Protein AF-A0A952ETS3-F1 (afdb_monomer_lite)

Structure (mmCIF, N/CA/C/O backbone):
data_AF-A0A952ETS3-F1
#
_entry.id   AF-A0A952ETS3-F1
#
loop_
_atom_site.group_PDB
_atom_site.id
_atom_site.type_symbol
_atom_site.label_atom_id
_atom_site.label_alt_id
_atom_site.label_comp_id
_atom_site.label_asym_id
_atom_site.label_entity_id
_atom_site.label_seq_id
_atom_site.pdbx_PDB_ins_code
_atom_site.Cartn_x
_atom_site.Cartn_y
_atom_site.Cartn_z
_atom_site.occupancy
_atom_site.B_iso_or_equiv
_atom_site.auth_seq_id
_atom_site.auth_comp_id
_atom_site.auth_asym_id
_atom_site.auth_atom_id
_atom_site.pdbx_PDB_model_num
ATOM 1 N N . MET A 1 1 ? -5.723 -5.980 1.001 1.00 93.31 1 MET A N 1
ATOM 2 C CA . MET A 1 1 ? -5.737 -5.299 2.317 1.00 93.31 1 MET A CA 1
ATOM 3 C C . MET A 1 1 ? -4.636 -4.251 2.381 1.00 93.31 1 MET A C 1
ATOM 5 O O . MET A 1 1 ? -4.997 -3.090 2.456 1.00 93.31 1 MET A O 1
ATOM 9 N N . LEU A 1 2 ? -3.351 -4.622 2.264 1.00 94.69 2 LEU A N 1
ATOM 10 C CA . LEU A 1 2 ? -2.236 -3.656 2.288 1.00 94.69 2 LEU A CA 1
ATOM 11 C C . LEU A 1 2 ? -2.340 -2.584 1.193 1.00 94.69 2 LEU A C 1
ATOM 13 O O . LEU A 1 2 ? -2.131 -1.417 1.472 1.00 94.69 2 LEU A O 1
ATOM 17 N N . GLU A 1 3 ? -2.790 -2.941 -0.009 1.00 92.50 3 GLU A N 1
ATOM 18 C CA . GLU A 1 3 ? -3.059 -1.958 -1.072 1.00 92.50 3 GLU A CA 1
ATOM 19 C C . GLU A 1 3 ? -4.138 -0.930 -0.691 1.00 92.50 3 GLU A C 1
ATOM 21 O O . GLU A 1 3 ? -3.938 0.268 -0.834 1.00 92.50 3 GLU A O 1
ATOM 26 N N . VAL A 1 4 ? -5.244 -1.380 -0.093 1.00 95.00 4 VAL A N 1
ATOM 27 C CA . VAL A 1 4 ? -6.304 -0.485 0.402 1.00 95.00 4 VAL A CA 1
ATOM 28 C C . VAL A 1 4 ? -5.804 0.382 1.561 1.00 95.00 4 VAL A C 1
ATOM 30 O O . VAL A 1 4 ? -6.199 1.541 1.687 1.00 95.00 4 VAL A O 1
ATOM 33 N N . ALA A 1 5 ? -4.934 -0.166 2.414 1.00 93.81 5 ALA A N 1
ATOM 34 C CA . ALA A 1 5 ? -4.274 0.595 3.465 1.00 93.81 5 ALA A CA 1
ATOM 35 C C . ALA A 1 5 ? -3.356 1.671 2.864 1.00 93.81 5 ALA A C 1
ATOM 37 O O . ALA A 1 5 ? -3.436 2.817 3.292 1.00 93.81 5 ALA A O 1
ATOM 38 N N . TYR A 1 6 ? -2.571 1.340 1.834 1.00 91.69 6 TYR A N 1
ATOM 39 C CA . TYR A 1 6 ? -1.700 2.276 1.117 1.00 91.69 6 TYR A CA 1
ATOM 40 C C . TYR A 1 6 ? -2.497 3.437 0.528 1.00 91.69 6 TYR A C 1
ATOM 42 O O . TYR A 1 6 ? -2.209 4.590 0.837 1.00 91.69 6 TYR A O 1
ATOM 50 N N . GLU A 1 7 ? -3.544 3.142 -0.244 1.00 91.19 7 GLU A N 1
ATOM 51 C CA . GLU A 1 7 ? -4.410 4.165 -0.839 1.00 91.19 7 GLU A CA 1
ATOM 52 C C . GLU A 1 7 ? -5.047 5.063 0.227 1.00 91.19 7 GLU A C 1
ATOM 54 O O . GLU A 1 7 ? -5.089 6.283 0.083 1.00 91.19 7 GLU A O 1
ATOM 59 N N . THR A 1 8 ? -5.508 4.464 1.328 1.00 92.38 8 THR A N 1
ATOM 60 C CA . THR A 1 8 ? -6.150 5.201 2.420 1.00 92.38 8 THR A CA 1
ATOM 61 C C . THR A 1 8 ? -5.155 6.097 3.159 1.00 92.38 8 THR A C 1
ATOM 63 O O . THR A 1 8 ? -5.453 7.263 3.406 1.00 92.38 8 THR A O 1
ATOM 66 N N . PHE A 1 9 ? -3.964 5.593 3.487 1.00 89.06 9 PHE A N 1
ATOM 67 C CA . PHE A 1 9 ? -2.934 6.386 4.156 1.00 89.06 9 PHE A CA 1
ATOM 68 C C . PHE A 1 9 ? -2.398 7.505 3.269 1.00 89.06 9 PHE A C 1
ATOM 70 O O . PHE A 1 9 ? -2.155 8.599 3.765 1.00 89.06 9 PHE A O 1
ATOM 77 N N . ALA A 1 10 ? -2.260 7.264 1.969 1.00 85.94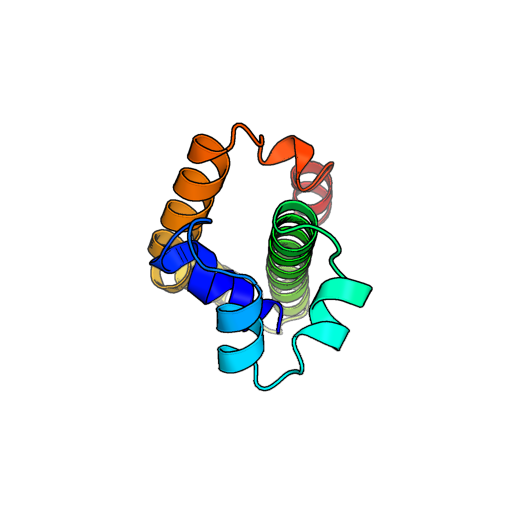 10 ALA A N 1
ATOM 78 C CA . ALA A 1 10 ? -1.815 8.285 1.036 1.00 85.94 10 ALA A CA 1
ATOM 79 C C . ALA A 1 10 ? -2.857 9.393 0.816 1.00 85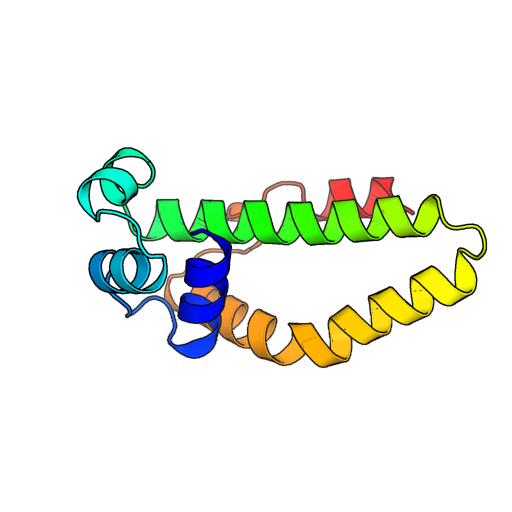.94 10 ALA A C 1
ATOM 81 O O . ALA A 1 10 ? -2.491 10.555 0.662 1.00 85.94 10 ALA A O 1
ATOM 82 N N . ALA A 1 11 ? -4.149 9.054 0.807 1.00 86.69 11 ALA A N 1
ATOM 83 C CA . ALA A 1 11 ? -5.216 10.025 0.572 1.00 86.69 11 ALA A CA 1
ATOM 84 C C . ALA A 1 11 ? -5.626 10.803 1.834 1.00 86.69 11 ALA A C 1
ATOM 86 O O . ALA A 1 11 ? -5.958 11.984 1.755 1.00 86.69 11 ALA A O 1
ATOM 87 N N . GLU A 1 12 ? -5.646 10.140 2.991 1.00 87.75 12 GLU A N 1
ATOM 88 C CA . GLU A 1 12 ? -6.260 10.662 4.223 1.00 87.75 12 GLU A CA 1
ATOM 89 C C . GLU A 1 12 ? -5.286 10.711 5.414 1.00 87.75 12 GLU A C 1
ATOM 91 O O . GLU A 1 12 ? -5.651 11.156 6.507 1.00 87.75 12 GLU A O 1
ATOM 96 N N . GLY A 1 13 ? -4.040 10.271 5.224 1.00 84.25 13 GLY A N 1
ATOM 97 C CA . GLY A 1 13 ? -3.031 10.200 6.274 1.00 84.25 13 GLY A CA 1
ATOM 98 C C . GLY A 1 13 ? -3.315 9.121 7.326 1.00 84.25 13 GLY A C 1
ATOM 99 O O . GLY A 1 13 ? -4.221 8.293 7.219 1.00 84.25 13 GLY A O 1
ATOM 100 N N . LEU A 1 14 ? -2.538 9.145 8.412 1.00 86.25 14 LEU A N 1
ATOM 101 C CA . LEU A 1 14 ? -2.623 8.161 9.503 1.00 86.25 14 LEU A CA 1
ATOM 102 C C . LEU A 1 14 ? -3.804 8.391 10.462 1.00 86.25 14 LEU A C 1
ATOM 104 O O . LEU A 1 14 ? -3.997 7.630 11.413 1.00 86.25 14 LEU A O 1
ATOM 108 N N . ALA A 1 15 ? -4.635 9.408 10.230 1.00 87.44 15 ALA A N 1
ATOM 109 C CA . ALA A 1 15 ? -5.812 9.667 11.056 1.00 87.44 15 ALA A CA 1
ATOM 110 C C . ALA A 1 15 ? -6.881 8.567 10.909 1.00 87.44 15 ALA A C 1
ATOM 112 O O . ALA A 1 15 ? -7.615 8.296 11.864 1.00 87.44 15 ALA A O 1
ATOM 113 N N . VAL A 1 16 ? -6.932 7.881 9.761 1.00 90.44 16 VAL A N 1
ATOM 114 C CA . VAL A 1 16 ? -7.968 6.879 9.479 1.00 90.44 16 VAL A CA 1
ATOM 115 C C . VAL A 1 16 ? -7.877 5.686 10.449 1.00 90.44 16 VAL A C 1
ATOM 117 O O . VAL A 1 16 ? -6.786 5.152 10.680 1.00 90.44 16 VAL A O 1
ATOM 120 N N . PRO A 1 17 ? -8.993 5.256 11.070 1.00 93.25 17 PRO A N 1
ATOM 121 C CA . PRO A 1 17 ? -9.010 4.082 11.942 1.00 93.25 17 PRO A CA 1
ATOM 122 C C . PRO A 1 17 ? -8.726 2.775 11.190 1.00 93.25 17 PRO A C 1
ATOM 124 O O . PRO A 1 17 ? -9.174 2.591 10.059 1.00 93.25 17 PRO A O 1
ATOM 127 N N . ILE A 1 18 ? -8.071 1.820 11.861 1.00 93.88 18 ILE A N 1
ATOM 128 C CA . ILE A 1 18 ? -7.822 0.474 11.310 1.00 93.88 18 ILE A CA 1
ATOM 129 C C . ILE A 1 18 ? -9.138 -0.225 10.944 1.00 93.88 18 ILE A C 1
ATOM 131 O O . ILE A 1 18 ? -9.208 -0.882 9.910 1.00 93.88 18 ILE A O 1
ATOM 135 N N . ASP A 1 19 ? -10.195 -0.036 11.735 1.00 95.50 19 ASP A N 1
ATOM 136 C CA . ASP A 1 19 ? -11.525 -0.595 11.460 1.00 95.50 19 ASP A CA 1
ATOM 137 C C . ASP A 1 19 ? -12.098 -0.131 10.119 1.00 95.50 19 ASP A C 1
ATOM 139 O O . ASP A 1 19 ? -12.698 -0.917 9.385 1.00 95.50 19 ASP A O 1
ATOM 143 N N . GLU A 1 20 ? -11.884 1.140 9.776 1.00 96.25 20 GLU A N 1
ATOM 144 C CA . GLU A 1 20 ? -12.352 1.709 8.516 1.00 96.25 20 GLU A CA 1
ATOM 145 C C . GLU A 1 20 ? -11.545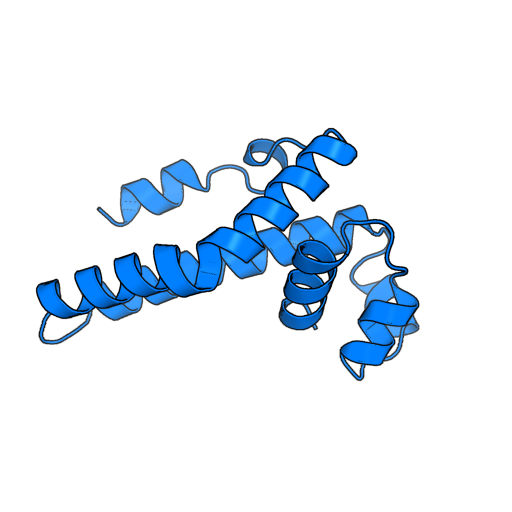 1.159 7.335 1.00 96.25 20 GLU A C 1
ATOM 147 O O . GLU A 1 20 ? -12.121 0.774 6.317 1.00 96.25 20 GLU A O 1
ATOM 152 N N . ILE A 1 21 ? -10.227 1.014 7.493 1.00 95.56 21 ILE A N 1
ATOM 153 C CA . ILE A 1 21 ? -9.362 0.369 6.495 1.00 95.56 21 ILE A CA 1
ATOM 154 C C . ILE A 1 21 ? -9.767 -1.100 6.301 1.00 95.56 21 ILE A C 1
ATOM 156 O O . ILE A 1 21 ? -9.905 -1.561 5.168 1.00 95.56 21 ILE A O 1
ATOM 160 N N . ALA A 1 22 ? -10.021 -1.832 7.389 1.00 95.62 22 ALA A N 1
ATOM 161 C CA . ALA A 1 22 ? -10.470 -3.222 7.352 1.00 95.62 22 ALA A CA 1
ATOM 162 C C . ALA A 1 22 ? -11.802 -3.358 6.602 1.00 95.62 22 ALA A C 1
ATOM 164 O O . ALA A 1 22 ? -11.940 -4.211 5.721 1.00 95.62 22 ALA A O 1
ATOM 165 N N . ARG A 1 23 ? -12.752 -2.458 6.889 1.00 96.69 23 ARG A N 1
ATOM 166 C CA . ARG A 1 23 ? -14.045 -2.382 6.206 1.00 96.69 23 ARG A CA 1
ATOM 167 C C . ARG A 1 23 ? -13.879 -2.135 4.706 1.00 96.69 23 ARG A C 1
ATOM 169 O O . ARG A 1 23 ? -14.481 -2.858 3.916 1.00 96.69 23 ARG A O 1
ATOM 176 N N . ARG A 1 24 ? -13.060 -1.155 4.306 1.00 96.62 24 ARG A N 1
ATOM 177 C CA . ARG A 1 24 ? -12.767 -0.861 2.888 1.00 96.62 24 ARG A CA 1
ATOM 178 C C . ARG A 1 24 ? -12.099 -2.041 2.185 1.00 96.62 24 ARG A C 1
ATOM 180 O O . ARG A 1 24 ? -12.416 -2.335 1.040 1.00 96.62 24 ARG A O 1
ATOM 187 N N . ALA A 1 25 ? -11.227 -2.754 2.892 1.00 95.19 25 ALA A N 1
ATOM 188 C CA . ALA A 1 25 ? -10.535 -3.931 2.384 1.00 95.19 25 ALA A CA 1
ATOM 189 C C . ALA A 1 25 ? -11.394 -5.210 2.375 1.00 95.19 25 ALA A C 1
ATOM 191 O O . ALA A 1 25 ? -10.902 -6.252 1.941 1.00 95.19 25 ALA A O 1
ATOM 192 N N . GLY A 1 26 ? -12.640 -5.162 2.863 1.00 96.62 26 GLY A N 1
ATOM 193 C CA . GLY A 1 26 ? -13.532 -6.323 2.923 1.00 96.62 26 GLY A CA 1
ATOM 194 C C . GLY A 1 26 ? -13.064 -7.416 3.890 1.00 96.62 26 GLY A C 1
ATOM 195 O O . GLY A 1 26 ? -13.425 -8.579 3.721 1.00 96.62 26 GLY A O 1
ATOM 196 N N . VAL A 1 27 ? -12.250 -7.067 4.891 1.00 96.38 27 VAL A N 1
ATOM 197 C CA . VAL A 1 27 ? -11.700 -8.005 5.881 1.00 96.38 27 VAL A CA 1
ATOM 198 C C . VAL A 1 27 ? -12.216 -7.692 7.284 1.00 96.38 27 VAL A C 1
ATOM 200 O O . VAL A 1 27 ? -12.512 -6.550 7.626 1.00 96.38 27 VAL A O 1
ATOM 203 N N . GLY A 1 28 ? -12.313 -8.713 8.137 1.00 95.56 28 GLY A N 1
ATOM 204 C CA . GLY A 1 28 ? -12.708 -8.512 9.532 1.00 95.56 28 GLY A CA 1
ATOM 205 C C . GLY A 1 28 ? -11.637 -7.758 10.327 1.00 95.56 28 GLY A C 1
ATOM 206 O O . GLY A 1 28 ? -10.470 -8.150 10.307 1.00 95.56 28 GLY A O 1
ATOM 207 N N . ALA A 1 29 ? -12.032 -6.736 11.094 1.00 92.81 29 ALA A N 1
ATOM 208 C CA . ALA A 1 29 ? -11.120 -5.944 11.929 1.00 92.81 29 ALA A CA 1
ATOM 209 C C . ALA A 1 29 ? -10.296 -6.807 12.901 1.00 92.81 29 ALA A C 1
ATOM 211 O O . ALA A 1 29 ? -9.091 -6.618 13.040 1.00 92.81 29 ALA A O 1
ATOM 212 N N . GLY A 1 30 ? -10.908 -7.836 13.500 1.00 94.25 30 GLY A N 1
ATOM 213 C CA . GLY A 1 30 ? -10.204 -8.779 14.375 1.00 94.25 30 GLY A CA 1
ATOM 214 C C . GLY A 1 30 ? -9.094 -9.573 13.673 1.00 94.25 30 GLY A C 1
ATOM 215 O O . GLY A 1 30 ? -8.131 -9.971 14.322 1.00 94.25 30 GLY A O 1
ATOM 216 N N . THR A 1 31 ? -9.192 -9.786 12.358 1.00 94.44 31 THR A N 1
ATOM 217 C CA . THR A 1 31 ? -8.104 -10.373 11.566 1.00 94.44 31 THR A CA 1
ATOM 218 C C . THR A 1 31 ? -6.984 -9.360 11.380 1.00 94.44 31 THR A C 1
ATOM 220 O O . THR A 1 31 ? -5.824 -9.721 11.542 1.00 94.44 31 THR A O 1
ATOM 223 N N . VAL A 1 32 ? -7.310 -8.097 11.098 1.00 95.00 32 VAL A N 1
ATOM 224 C CA . VAL A 1 32 ? -6.306 -7.040 10.914 1.00 95.00 32 VAL A CA 1
ATOM 225 C C . VAL A 1 32 ? -5.526 -6.807 12.206 1.00 95.00 32 VAL A C 1
ATOM 227 O O . VAL A 1 32 ? -4.311 -6.943 12.182 1.00 95.00 32 VAL A O 1
ATOM 230 N N . TYR A 1 33 ? -6.197 -6.614 13.346 1.00 94.75 33 TYR A N 1
ATOM 231 C CA . TYR A 1 33 ? -5.535 -6.418 14.646 1.00 94.75 33 TYR A CA 1
ATOM 232 C C . TYR A 1 33 ? -4.664 -7.598 15.099 1.00 94.75 33 TYR A C 1
ATOM 234 O O . TYR A 1 33 ? -3.714 -7.408 15.852 1.00 94.75 33 TYR A O 1
ATOM 242 N N . ARG A 1 34 ? -4.962 -8.827 14.655 1.00 95.56 34 ARG A N 1
ATOM 243 C CA . ARG A 1 34 ? -4.106 -9.994 14.937 1.00 95.56 34 ARG A CA 1
ATOM 244 C C . ARG A 1 34 ? -2.783 -9.956 14.174 1.00 95.56 34 ARG A C 1
ATOM 246 O O . ARG A 1 34 ? -1.797 -10.459 14.696 1.00 95.56 34 ARG A O 1
ATOM 253 N N . HIS A 1 35 ? -2.780 -9.417 12.955 1.00 94.75 35 HIS A N 1
ATOM 254 C CA . HIS A 1 35 ? -1.576 -9.309 12.122 1.00 94.75 35 HIS A CA 1
ATOM 255 C C . HIS A 1 35 ? -0.830 -7.993 12.367 1.00 94.75 35 HIS A C 1
ATOM 257 O O . HIS A 1 35 ? 0.392 -7.963 12.297 1.00 94.75 35 HIS A O 1
ATOM 263 N N . PHE A 1 36 ? -1.570 -6.932 12.690 1.00 95.38 36 PHE A N 1
ATOM 264 C CA . PHE A 1 36 ? -1.075 -5.575 12.886 1.00 95.38 36 PHE A CA 1
ATOM 265 C C . PHE A 1 36 ? -1.663 -5.018 14.188 1.00 95.38 36 PHE A C 1
ATOM 267 O O . PHE A 1 36 ? -2.731 -4.398 14.171 1.00 95.38 36 PHE A O 1
ATOM 274 N N . PRO A 1 37 ? -1.021 -5.295 15.338 1.00 92.44 37 PRO A N 1
ATOM 275 C CA . PRO A 1 37 ? -1.518 -4.862 16.642 1.00 92.44 37 PRO A CA 1
ATOM 276 C C . PRO A 1 37 ? -1.661 -3.341 16.761 1.00 92.44 37 PRO A C 1
ATOM 278 O O . PRO A 1 37 ? -2.572 -2.865 17.441 1.00 92.44 37 PRO A O 1
ATOM 281 N N . THR A 1 38 ? -0.783 -2.586 16.095 1.00 90.38 38 THR A N 1
ATOM 282 C CA . THR A 1 38 ? -0.796 -1.118 16.071 1.00 90.38 38 THR A CA 1
ATOM 283 C C . THR A 1 38 ? -0.992 -0.563 14.657 1.00 90.38 38 THR A C 1
ATOM 285 O O . THR A 1 38 ? -0.853 -1.273 13.656 1.00 90.38 38 THR A O 1
ATOM 288 N N . LYS A 1 39 ? -1.338 0.729 14.556 1.00 89.81 39 LYS A N 1
ATOM 289 C CA . LYS A 1 39 ? -1.491 1.403 13.255 1.00 89.81 39 LYS A CA 1
ATOM 290 C C . LYS A 1 39 ? -0.139 1.558 12.571 1.00 89.81 39 LYS A C 1
ATOM 292 O O . LYS A 1 39 ? -0.054 1.440 11.355 1.00 89.81 39 LYS A O 1
ATOM 297 N N . GLU A 1 40 ? 0.899 1.759 13.366 1.00 86.19 40 GLU A N 1
ATOM 298 C CA . GLU A 1 40 ? 2.292 1.820 12.961 1.00 86.19 40 GLU A CA 1
ATOM 299 C C . GLU A 1 40 ? 2.754 0.483 12.364 1.00 86.19 40 GLU A C 1
ATOM 301 O O . GLU A 1 40 ? 3.425 0.491 11.333 1.00 86.19 40 GLU A O 1
ATOM 306 N N . ASP A 1 41 ? 2.340 -0.658 12.933 1.00 90.31 41 ASP A N 1
ATOM 307 C CA . ASP A 1 41 ? 2.636 -1.985 12.368 1.00 90.31 41 ASP A CA 1
ATOM 308 C C . ASP A 1 41 ? 1.970 -2.176 10.999 1.00 90.31 41 ASP A C 1
ATOM 310 O O . ASP A 1 41 ? 2.606 -2.641 10.051 1.00 90.31 41 ASP A O 1
ATOM 314 N N . LEU A 1 42 ? 0.693 -1.788 10.875 1.00 92.69 42 LEU A N 1
ATOM 315 C CA . LEU A 1 42 ? -0.031 -1.845 9.600 1.00 92.69 42 LEU A CA 1
ATOM 316 C C . LEU A 1 42 ? 0.621 -0.930 8.566 1.00 92.69 42 LEU A C 1
ATOM 318 O O . LEU A 1 42 ? 0.782 -1.310 7.406 1.00 92.69 42 LEU A O 1
ATOM 322 N N . PHE A 1 43 ? 0.990 0.276 8.985 1.00 87.38 43 PHE A N 1
ATOM 323 C CA . PHE A 1 43 ? 1.627 1.249 8.124 1.00 87.38 43 PHE A CA 1
ATOM 324 C C . PHE A 1 43 ? 2.973 0.737 7.618 1.00 87.38 43 PHE A C 1
ATOM 326 O O . PHE A 1 43 ? 3.169 0.681 6.411 1.00 87.38 43 PHE A O 1
ATOM 333 N N . ARG A 1 44 ? 3.851 0.252 8.502 1.00 85.31 44 ARG A N 1
ATOM 334 C CA . ARG A 1 44 ? 5.148 -0.315 8.112 1.00 85.31 44 ARG A CA 1
ATOM 335 C C . ARG A 1 44 ? 5.000 -1.440 7.094 1.00 85.31 44 ARG A C 1
ATOM 337 O O . ARG A 1 44 ? 5.602 -1.370 6.029 1.00 85.31 44 ARG A O 1
ATOM 344 N N . ALA A 1 45 ? 4.133 -2.412 7.372 1.00 90.56 45 ALA A N 1
ATOM 345 C CA . ALA A 1 45 ? 3.880 -3.519 6.451 1.00 90.56 45 ALA A CA 1
ATOM 346 C C . ALA A 1 45 ? 3.325 -3.048 5.096 1.00 90.56 45 ALA A C 1
ATOM 348 O O . ALA A 1 45 ? 3.603 -3.645 4.059 1.00 90.56 45 ALA A O 1
ATOM 349 N N . THR A 1 46 ? 2.551 -1.961 5.097 1.00 91.06 46 THR A N 1
ATOM 350 C CA . THR A 1 46 ? 2.038 -1.331 3.877 1.00 91.06 46 THR A CA 1
ATOM 351 C C . THR A 1 46 ? 3.169 -0.719 3.045 1.00 91.06 46 THR A C 1
ATOM 353 O O . THR A 1 46 ? 3.193 -0.904 1.829 1.00 91.06 46 THR A O 1
ATOM 356 N N . ILE A 1 47 ? 4.128 -0.035 3.681 1.00 82.50 47 ILE A N 1
ATOM 357 C CA . ILE A 1 47 ? 5.308 0.511 2.991 1.00 82.50 47 ILE A CA 1
ATOM 358 C C . ILE A 1 47 ? 6.206 -0.617 2.468 1.00 82.50 47 ILE A C 1
ATOM 360 O O . ILE A 1 47 ? 6.640 -0.570 1.319 1.00 82.50 47 ILE A O 1
ATOM 364 N N . GLU A 1 48 ? 6.456 -1.653 3.270 1.00 84.56 48 GLU A N 1
ATOM 365 C CA . GLU A 1 48 ? 7.277 -2.804 2.873 1.00 84.56 48 GLU A CA 1
ATOM 366 C C . GLU A 1 48 ? 6.693 -3.541 1.654 1.00 84.56 48 GLU A C 1
ATOM 368 O O . GLU A 1 48 ? 7.418 -3.817 0.693 1.00 84.56 48 GLU A O 1
ATOM 373 N N . ASP A 1 49 ? 5.381 -3.810 1.642 1.00 88.25 49 ASP A N 1
ATOM 374 C CA . ASP A 1 49 ? 4.681 -4.411 0.493 1.00 88.25 49 ASP A CA 1
ATOM 375 C C . ASP A 1 49 ? 4.770 -3.506 -0.740 1.00 88.25 49 ASP A C 1
ATOM 377 O O . ASP A 1 49 ? 5.034 -3.977 -1.848 1.00 88.25 49 ASP A O 1
ATOM 381 N N . ARG A 1 50 ? 4.631 -2.190 -0.551 1.00 84.12 50 ARG A N 1
ATOM 382 C CA . ARG A 1 50 ? 4.730 -1.220 -1.640 1.00 84.12 50 ARG A CA 1
ATOM 383 C C . ARG A 1 50 ? 6.113 -1.210 -2.288 1.00 84.12 50 ARG A C 1
ATOM 385 O O . ARG A 1 50 ? 6.203 -1.305 -3.510 1.00 84.12 50 ARG A O 1
ATOM 392 N N . ILE A 1 51 ? 7.176 -1.116 -1.491 1.00 81.12 51 ILE A N 1
ATOM 393 C CA . ILE A 1 51 ? 8.554 -1.125 -1.999 1.00 81.12 51 ILE A CA 1
ATOM 394 C C . ILE A 1 51 ? 8.869 -2.460 -2.674 1.00 81.12 51 ILE A C 1
ATOM 396 O O . ILE A 1 51 ? 9.465 -2.473 -3.750 1.00 81.12 51 ILE A O 1
ATOM 400 N N . THR A 1 52 ? 8.408 -3.572 -2.097 1.00 84.44 52 THR A N 1
ATOM 401 C CA . THR A 1 52 ? 8.573 -4.903 -2.696 1.00 84.44 52 THR A CA 1
ATOM 402 C C . THR A 1 52 ? 7.956 -4.968 -4.093 1.00 84.44 52 THR A C 1
ATOM 404 O O . THR A 1 52 ? 8.630 -5.391 -5.029 1.00 84.44 52 THR A O 1
ATOM 407 N N . ARG A 1 53 ? 6.725 -4.466 -4.271 1.00 84.69 53 ARG A N 1
ATOM 408 C CA . ARG A 1 53 ? 6.070 -4.418 -5.591 1.00 84.69 53 ARG A CA 1
ATOM 409 C C . ARG A 1 53 ? 6.841 -3.567 -6.595 1.00 84.69 53 ARG A C 1
ATOM 411 O O . ARG A 1 53 ? 7.029 -4.001 -7.720 1.00 84.69 53 ARG A O 1
ATOM 418 N N . ILE A 1 54 ? 7.337 -2.399 -6.184 1.00 79.38 54 ILE A N 1
ATOM 419 C CA . ILE A 1 54 ? 8.146 -1.526 -7.052 1.00 79.38 54 ILE A CA 1
ATOM 420 C C . ILE A 1 54 ? 9.419 -2.251 -7.522 1.00 79.38 54 ILE A C 1
ATOM 422 O O . ILE A 1 54 ? 9.784 -2.179 -8.696 1.00 79.38 54 ILE A O 1
ATOM 426 N N . VAL A 1 55 ? 10.088 -2.964 -6.614 1.00 81.00 55 VAL A N 1
ATOM 427 C CA . VAL A 1 55 ? 11.281 -3.762 -6.926 1.00 81.00 55 VAL A CA 1
ATOM 428 C C . VAL A 1 55 ? 10.954 -4.913 -7.879 1.00 81.00 55 VAL A C 1
ATOM 430 O O . VAL A 1 55 ? 11.692 -5.138 -8.839 1.00 81.00 55 VAL A O 1
ATOM 433 N N . ASP A 1 56 ? 9.866 -5.637 -7.633 1.00 83.38 56 ASP A N 1
ATOM 434 C CA . ASP A 1 56 ? 9.461 -6.769 -8.466 1.00 83.38 56 ASP A CA 1
ATOM 435 C C . ASP A 1 56 ? 9.000 -6.324 -9.860 1.00 83.38 56 ASP A C 1
ATOM 437 O O . ASP A 1 56 ? 9.374 -6.960 -10.848 1.00 83.38 56 ASP A O 1
ATOM 441 N N . ASP A 1 57 ? 8.302 -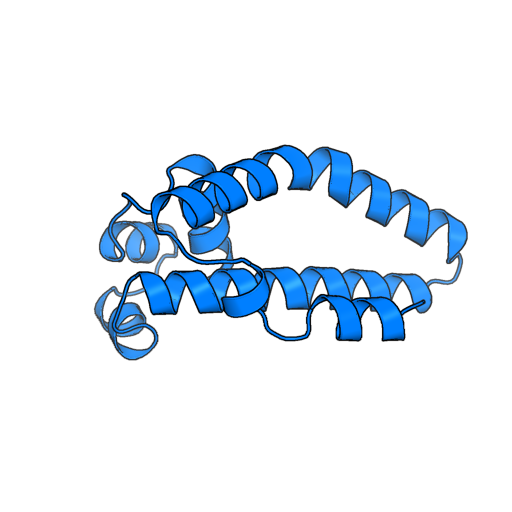5.190 -9.960 1.00 81.06 57 ASP A N 1
ATOM 442 C CA . ASP A 1 57 ? 7.985 -4.541 -11.233 1.00 81.06 57 ASP A CA 1
ATOM 443 C C . ASP A 1 57 ? 9.280 -4.211 -11.990 1.00 81.06 57 ASP A C 1
ATOM 445 O O . ASP A 1 57 ? 9.435 -4.587 -13.150 1.00 81.06 57 ASP A O 1
ATOM 449 N N . GLY A 1 58 ? 10.267 -3.604 -11.318 1.00 75.31 58 GLY A N 1
ATOM 450 C CA . GLY A 1 58 ? 11.597 -3.347 -11.881 1.00 75.31 58 GLY A CA 1
ATOM 451 C C . GLY A 1 58 ? 12.281 -4.609 -12.427 1.00 75.31 58 GLY A C 1
ATOM 452 O O . GLY A 1 58 ? 12.797 -4.611 -13.545 1.00 75.31 58 GLY A O 1
ATOM 453 N N . ARG A 1 59 ? 12.241 -5.717 -11.678 1.00 77.69 59 ARG A N 1
ATOM 454 C CA . ARG A 1 59 ? 12.805 -7.009 -12.113 1.00 77.69 59 ARG A CA 1
ATOM 455 C C . ARG A 1 59 ? 12.084 -7.594 -13.321 1.00 77.69 59 ARG A C 1
ATOM 457 O O . ARG A 1 59 ? 12.741 -8.117 -14.218 1.00 77.69 59 ARG A O 1
ATOM 464 N N . ALA A 1 60 ? 10.756 -7.519 -13.356 1.00 79.12 60 ALA A N 1
ATOM 465 C CA . ALA A 1 60 ? 9.971 -8.016 -14.482 1.00 79.12 60 ALA A CA 1
ATOM 466 C C . ALA A 1 60 ? 10.328 -7.280 -15.783 1.00 79.12 60 ALA A C 1
ATOM 468 O O . ALA A 1 60 ? 10.400 -7.887 -16.849 1.00 79.12 60 ALA A O 1
ATOM 469 N N . LEU A 1 61 ? 10.627 -5.986 -15.683 1.00 74.81 61 LEU A N 1
ATOM 470 C CA . LEU A 1 61 ? 11.025 -5.152 -16.815 1.00 74.81 61 LEU A CA 1
ATOM 471 C C . LEU A 1 61 ? 12.430 -5.483 -17.326 1.00 74.81 61 LEU A C 1
ATOM 473 O O . LEU A 1 61 ? 12.652 -5.463 -18.533 1.00 74.81 61 LEU A O 1
ATOM 477 N N . LEU A 1 62 ? 13.358 -5.860 -16.440 1.00 70.81 62 LEU A N 1
ATOM 478 C CA . LEU A 1 62 ? 14.678 -6.377 -16.834 1.00 70.81 62 LEU A CA 1
ATOM 479 C C . LEU A 1 62 ? 14.590 -7.715 -17.584 1.00 70.81 62 LEU A C 1
ATOM 481 O O . LEU A 1 62 ? 15.476 -8.036 -18.372 1.00 70.81 62 LEU A O 1
ATOM 485 N N . ALA A 1 63 ? 13.526 -8.487 -17.354 1.00 75.56 63 ALA A N 1
ATOM 486 C CA . ALA A 1 63 ? 13.248 -9.735 -18.060 1.00 75.56 63 ALA A CA 1
ATOM 487 C C . ALA A 1 63 ? 12.428 -9.543 -19.357 1.00 75.56 63 ALA A C 1
ATOM 489 O O . ALA A 1 63 ? 12.100 -10.533 -20.013 1.00 75.56 63 ALA A O 1
ATOM 490 N N . SER A 1 64 ? 12.086 -8.300 -19.721 1.00 77.50 64 SER A N 1
ATOM 491 C CA . SER A 1 64 ? 11.324 -7.958 -20.930 1.00 77.50 64 SER A CA 1
ATOM 492 C C . SER A 1 64 ? 12.148 -8.142 -22.210 1.00 77.50 64 SER A C 1
ATOM 494 O O . SER A 1 64 ? 13.363 -7.949 -22.216 1.00 77.50 64 SER A O 1
ATOM 496 N N . GLU A 1 65 ? 11.469 -8.444 -23.321 1.00 74.19 65 GLU A N 1
ATOM 497 C CA . GLU A 1 65 ? 12.077 -8.513 -24.660 1.00 74.19 65 GLU A CA 1
ATOM 498 C C . GLU A 1 65 ? 12.599 -7.145 -25.144 1.00 74.19 65 GLU A C 1
ATOM 500 O O . GLU A 1 65 ? 13.534 -7.099 -25.945 1.00 74.19 65 GLU A O 1
ATOM 505 N N . ASP A 1 66 ? 12.053 -6.043 -24.611 1.00 83.12 66 ASP A N 1
ATOM 506 C CA . ASP A 1 66 ? 12.556 -4.675 -24.802 1.00 83.12 66 ASP A CA 1
ATOM 507 C C . ASP A 1 66 ? 12.744 -3.966 -23.443 1.00 83.12 66 ASP A C 1
ATOM 509 O O . ASP A 1 66 ? 11.818 -3.333 -22.920 1.00 83.12 66 ASP A O 1
ATOM 513 N N . PRO A 1 67 ? 13.942 -4.063 -22.838 1.00 73.56 67 PRO A N 1
ATOM 514 C CA . PRO A 1 67 ? 14.251 -3.424 -21.559 1.00 73.56 67 PRO A CA 1
ATOM 515 C C . PRO A 1 67 ? 14.196 -1.888 -21.603 1.00 73.56 67 PRO A C 1
ATOM 517 O O . PRO A 1 67 ? 13.958 -1.246 -20.579 1.00 73.56 67 PRO A O 1
ATOM 520 N N . GLY A 1 68 ? 14.416 -1.283 -22.776 1.00 75.12 68 GLY A N 1
ATOM 521 C CA . GLY A 1 68 ? 14.401 0.169 -22.940 1.00 75.12 68 GLY A CA 1
ATOM 522 C C . GLY A 1 68 ? 12.985 0.726 -22.831 1.00 75.12 68 GLY A C 1
ATOM 523 O O . GLY A 1 68 ? 12.733 1.641 -2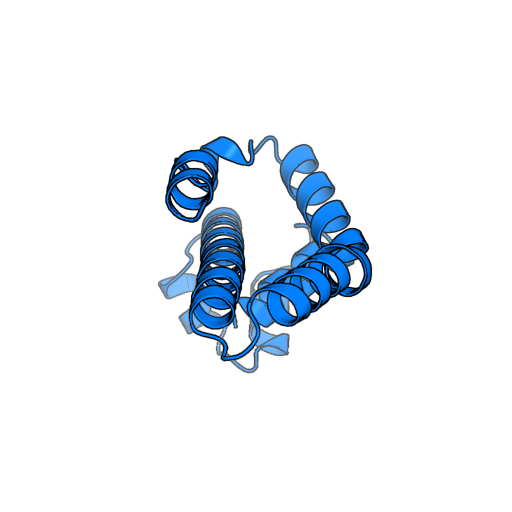2.044 1.00 75.12 68 GLY A O 1
ATOM 524 N N . GLU A 1 69 ? 12.042 0.144 -23.572 1.00 79.88 69 GLU A N 1
ATOM 525 C CA . GLU A 1 69 ? 10.622 0.511 -23.490 1.00 79.88 69 GLU A CA 1
ATOM 526 C C . GLU A 1 69 ? 10.030 0.204 -22.103 1.00 79.88 69 GLU A C 1
ATOM 528 O O . GLU A 1 69 ? 9.259 0.997 -21.543 1.00 79.88 69 GLU A O 1
ATOM 533 N N . ALA A 1 70 ? 10.454 -0.911 -21.510 1.00 76.25 70 ALA A N 1
ATOM 534 C CA . ALA A 1 70 ? 10.074 -1.329 -20.170 1.00 76.25 70 ALA A CA 1
ATOM 535 C C . ALA A 1 70 ? 10.495 -0.291 -19.105 1.00 76.25 70 ALA A C 1
ATOM 537 O O . ALA A 1 70 ? 9.672 0.146 -18.294 1.00 76.25 70 ALA A O 1
ATOM 538 N N . LEU A 1 71 ? 11.736 0.206 -19.168 1.00 76.75 71 LEU A N 1
ATOM 539 C CA . LEU A 1 71 ? 12.229 1.251 -18.267 1.00 76.75 71 LEU A CA 1
ATOM 540 C C . LEU A 1 71 ? 11.433 2.559 -18.394 1.00 76.75 71 LEU A C 1
ATOM 542 O O . LEU A 1 71 ? 11.049 3.155 -17.387 1.00 76.75 71 LEU A O 1
ATOM 546 N N . PHE A 1 72 ? 11.140 3.016 -19.614 1.00 79.69 72 PHE A N 1
ATOM 547 C CA . PHE A 1 72 ? 10.336 4.231 -19.800 1.00 79.69 72 PHE A CA 1
ATOM 548 C C . PHE A 1 72 ? 8.901 4.070 -19.287 1.00 79.69 72 PHE A C 1
ATOM 550 O O . PHE A 1 72 ? 8.325 5.031 -18.771 1.00 79.69 72 PHE A O 1
ATOM 557 N N . THR A 1 73 ? 8.326 2.872 -19.403 1.00 78.12 73 THR A N 1
ATOM 558 C CA . THR A 1 73 ? 6.998 2.554 -18.861 1.00 78.12 73 THR A CA 1
ATOM 559 C C . THR A 1 73 ? 6.993 2.624 -17.336 1.00 78.12 73 THR A C 1
ATOM 561 O O . THR A 1 73 ? 6.102 3.243 -16.755 1.00 78.12 73 THR A O 1
ATOM 564 N N . PHE A 1 74 ? 8.033 2.098 -16.694 1.00 75.38 74 PHE A N 1
ATOM 565 C CA . PHE A 1 74 ? 8.221 2.177 -15.246 1.00 75.38 74 PHE A CA 1
ATOM 566 C C . PHE A 1 74 ? 8.399 3.600 -14.734 1.00 75.38 74 PHE A C 1
ATOM 568 O O . PHE A 1 74 ? 7.674 4.031 -13.843 1.00 75.38 74 PHE A O 1
ATOM 575 N N . LEU A 1 75 ? 9.305 4.369 -15.343 1.00 76.44 75 LEU A N 1
ATOM 576 C CA . LEU A 1 75 ? 9.529 5.769 -14.972 1.00 76.44 75 LEU A CA 1
ATOM 577 C C . LEU A 1 75 ? 8.254 6.603 -15.149 1.00 76.44 75 LEU A C 1
ATOM 579 O O . LEU A 1 75 ? 7.959 7.488 -14.347 1.00 76.44 75 LEU A O 1
ATOM 583 N N . ARG A 1 76 ? 7.453 6.301 -16.176 1.00 77.88 76 ARG A N 1
ATOM 584 C CA . ARG A 1 76 ? 6.155 6.945 -16.386 1.00 77.88 76 ARG A CA 1
ATOM 585 C C . ARG A 1 76 ? 5.144 6.560 -15.305 1.00 77.88 76 ARG A C 1
ATOM 587 O O . ARG A 1 76 ? 4.427 7.444 -14.845 1.00 77.88 76 ARG A O 1
ATOM 594 N N . ALA A 1 77 ? 5.090 5.295 -14.889 1.00 71.31 77 ALA A N 1
ATOM 595 C CA . ALA A 1 77 ? 4.244 4.849 -13.781 1.00 71.31 77 ALA A CA 1
ATOM 596 C C . ALA A 1 77 ? 4.653 5.522 -12.459 1.00 71.31 77 ALA A C 1
ATOM 598 O O . ALA A 1 77 ? 3.797 6.079 -11.773 1.00 71.31 77 ALA A O 1
ATOM 599 N N . MET A 1 78 ? 5.958 5.603 -12.172 1.00 68.50 78 MET A N 1
ATOM 600 C CA . MET A 1 78 ? 6.487 6.338 -11.016 1.00 68.50 78 MET A CA 1
ATOM 601 C C . MET A 1 78 ? 6.002 7.790 -10.982 1.00 68.50 78 MET A C 1
ATOM 603 O O . MET A 1 78 ? 5.494 8.262 -9.969 1.00 68.50 78 MET A O 1
ATOM 607 N N . VAL A 1 79 ? 6.113 8.508 -12.098 1.00 66.81 79 VAL A N 1
ATOM 608 C CA . VAL A 1 79 ? 5.779 9.938 -12.130 1.00 66.81 79 VAL A CA 1
ATOM 609 C C . VAL A 1 79 ? 4.268 10.184 -12.183 1.00 66.81 79 VAL A C 1
ATOM 611 O O . VAL A 1 79 ? 3.770 11.067 -11.489 1.00 66.81 79 VAL A O 1
ATOM 614 N N . LEU A 1 80 ? 3.526 9.436 -13.006 1.00 64.56 80 LEU A N 1
ATOM 615 C CA . LEU A 1 80 ? 2.111 9.720 -13.283 1.00 64.56 80 LEU A CA 1
ATOM 616 C C . LEU A 1 80 ? 1.137 9.023 -12.333 1.00 64.56 80 LEU A C 1
ATOM 618 O O . LEU A 1 80 ? 0.050 9.550 -12.109 1.00 64.56 80 LEU A O 1
ATOM 622 N N . GLN A 1 81 ? 1.484 7.845 -11.813 1.00 62.75 81 GLN A N 1
ATOM 623 C CA . GLN A 1 81 ? 0.604 7.087 -10.920 1.00 62.75 81 GLN A CA 1
ATOM 624 C C . GLN A 1 81 ? 1.028 7.202 -9.460 1.00 62.75 81 GLN A C 1
ATOM 626 O O . GLN A 1 81 ? 0.168 7.129 -8.587 1.00 62.75 81 GLN A O 1
ATOM 631 N N . TRP A 1 82 ? 2.324 7.361 -9.178 1.00 62.62 82 TRP A N 1
ATOM 632 C CA . TRP A 1 82 ? 2.834 7.253 -7.808 1.00 62.62 82 TRP A CA 1
ATOM 633 C C . TRP A 1 82 ? 3.212 8.599 -7.186 1.00 62.62 82 TRP A C 1
ATOM 635 O O . TRP A 1 82 ? 3.133 8.732 -5.974 1.00 62.62 82 TRP A O 1
ATOM 645 N N . GLY A 1 83 ? 3.489 9.637 -7.982 1.00 60.62 83 GLY A N 1
ATOM 646 C CA . GLY A 1 83 ? 3.955 10.932 -7.466 1.00 60.62 83 GLY A CA 1
ATOM 647 C C . GLY A 1 83 ? 3.036 11.606 -6.433 1.00 60.62 83 GLY A C 1
ATOM 648 O O . GLY A 1 83 ? 3.521 12.126 -5.434 1.00 60.62 83 GLY A O 1
ATOM 649 N N . ALA A 1 84 ? 1.714 11.586 -6.628 1.00 60.94 84 ALA A N 1
ATOM 650 C CA . ALA A 1 84 ? 0.780 12.184 -5.663 1.00 60.94 84 ALA A CA 1
ATOM 651 C C . ALA A 1 84 ? 0.590 11.308 -4.412 1.00 60.94 84 ALA A C 1
ATOM 653 O O . ALA A 1 84 ? 0.519 11.815 -3.294 1.00 60.94 84 ALA A O 1
ATOM 654 N N . THR A 1 85 ? 0.530 9.992 -4.609 1.00 65.00 85 THR A N 1
ATOM 655 C CA . THR A 1 85 ? 0.282 9.004 -3.554 1.00 65.00 85 THR A CA 1
ATOM 656 C C . THR A 1 85 ? 1.501 8.840 -2.645 1.00 65.00 85 THR A C 1
ATOM 658 O O . THR A 1 85 ? 1.362 8.811 -1.425 1.00 65.00 85 THR A O 1
ATOM 661 N N . ASP A 1 86 ? 2.705 8.827 -3.215 1.00 67.44 86 ASP A N 1
ATOM 662 C CA . ASP A 1 86 ? 3.959 8.757 -2.465 1.00 67.44 86 ASP A CA 1
ATOM 663 C C . ASP A 1 86 ? 4.210 10.050 -1.677 1.00 67.44 86 ASP A C 1
ATOM 665 O O . ASP A 1 86 ? 4.696 9.990 -0.551 1.00 67.44 86 ASP A O 1
ATOM 669 N N . GLN A 1 87 ? 3.804 11.215 -2.197 1.00 65.94 87 GLN A N 1
ATOM 670 C CA . GLN A 1 87 ? 3.914 12.467 -1.445 1.00 65.94 87 GLN A CA 1
ATOM 671 C C . GLN A 1 87 ? 2.986 12.496 -0.223 1.00 65.94 87 GLN A C 1
ATOM 673 O O . GLN A 1 87 ? 3.434 12.839 0.869 1.00 65.94 87 GLN A O 1
ATOM 678 N N . GLY A 1 88 ? 1.732 12.052 -0.365 1.00 69.69 88 GLY A N 1
ATOM 679 C CA . GLY A 1 88 ? 0.821 11.908 0.778 1.00 69.69 88 GLY A CA 1
ATOM 680 C C . GLY A 1 88 ? 1.340 10.924 1.836 1.00 69.69 88 GLY A C 1
ATOM 681 O O . GLY A 1 88 ? 1.146 11.121 3.035 1.00 69.69 88 GLY A O 1
ATOM 682 N N . LEU A 1 89 ? 2.072 9.895 1.407 1.00 70.69 89 LEU A N 1
ATOM 683 C CA . LEU A 1 89 ? 2.720 8.918 2.280 1.00 70.69 89 LEU A CA 1
ATOM 684 C C . LEU A 1 89 ? 3.924 9.506 3.038 1.00 70.69 89 LEU A C 1
ATOM 686 O O . LEU A 1 89 ? 4.092 9.240 4.228 1.00 70.69 89 LEU A O 1
ATOM 690 N N . VAL A 1 90 ? 4.745 10.318 2.365 1.00 69.38 90 VAL A N 1
ATOM 691 C CA . VAL A 1 90 ? 5.870 11.050 2.974 1.00 69.38 90 VAL A CA 1
ATOM 692 C C . VAL A 1 90 ? 5.362 12.067 3.995 1.00 69.38 90 VAL A C 1
ATOM 694 O O . VAL A 1 90 ? 5.902 12.145 5.098 1.00 69.38 90 VAL A O 1
ATOM 697 N N . ASP A 1 91 ? 4.285 12.786 3.682 1.00 70.56 91 ASP A N 1
ATOM 698 C CA . ASP A 1 91 ? 3.646 13.714 4.620 1.00 70.56 91 ASP A CA 1
ATOM 699 C C . ASP A 1 91 ? 3.086 12.972 5.848 1.00 70.56 91 ASP A C 1
ATOM 701 O O . ASP A 1 91 ? 3.222 13.433 6.986 1.00 70.56 91 ASP A O 1
ATOM 705 N N . ALA A 1 92 ? 2.517 11.779 5.643 1.00 70.25 92 ALA A N 1
ATOM 706 C CA . ALA A 1 92 ? 2.048 10.915 6.721 1.00 70.25 92 ALA A CA 1
ATOM 707 C C . ALA A 1 92 ? 3.195 10.404 7.620 1.00 70.25 92 ALA A C 1
ATOM 709 O O . ALA A 1 92 ? 3.053 10.415 8.845 1.00 70.25 92 ALA A O 1
ATOM 710 N N . LEU A 1 93 ? 4.334 10.012 7.034 1.00 66.94 93 LEU A N 1
ATOM 711 C CA . LEU A 1 93 ? 5.565 9.628 7.747 1.00 66.94 93 LEU A CA 1
ATOM 712 C C . LEU A 1 93 ? 6.109 10.787 8.595 1.00 66.94 93 LEU A C 1
ATOM 714 O O . LEU A 1 93 ? 6.343 10.632 9.799 1.00 66.94 93 LEU A O 1
ATOM 718 N N . ALA A 1 94 ? 6.245 11.968 7.984 1.00 67.38 94 ALA A N 1
ATOM 719 C CA . ALA A 1 94 ? 6.749 13.170 8.641 1.00 67.38 94 ALA A CA 1
ATOM 720 C C . ALA A 1 94 ? 5.848 13.614 9.806 1.00 67.38 94 ALA A C 1
ATOM 722 O O . ALA A 1 94 ? 6.349 14.036 10.849 1.00 67.38 94 ALA A O 1
ATOM 723 N N . GLY A 1 95 ? 4.526 13.464 9.669 1.00 66.75 95 GLY A N 1
ATOM 724 C CA . GLY A 1 95 ? 3.553 13.797 10.714 1.00 66.75 95 GLY A CA 1
ATOM 725 C C . GLY A 1 95 ? 3.631 12.927 11.976 1.00 66.75 95 GLY A C 1
ATOM 726 O O . GLY A 1 95 ? 3.145 13.348 13.026 1.00 66.75 95 GLY A O 1
ATOM 727 N N . VAL A 1 96 ? 4.245 11.740 11.901 1.00 63.91 96 VAL A N 1
ATOM 728 C CA . VAL A 1 96 ? 4.370 10.784 13.024 1.00 63.91 96 VAL A CA 1
ATOM 729 C C . VAL A 1 96 ? 5.829 10.592 13.467 1.00 63.91 96 VAL A C 1
ATOM 731 O O . VAL A 1 96 ? 6.101 9.912 14.453 1.00 63.91 96 VAL A O 1
ATOM 734 N N . GLY A 1 97 ? 6.774 11.267 12.802 1.00 61.31 97 GLY A N 1
ATOM 735 C CA . GLY A 1 97 ? 8.197 11.236 13.144 1.00 61.31 97 GLY A CA 1
ATOM 736 C C . GLY A 1 97 ? 8.897 9.928 12.768 1.00 61.31 97 GLY A C 1
ATOM 737 O O . GLY A 1 97 ? 9.900 9.586 13.386 1.00 61.31 97 GLY A O 1
ATOM 738 N N . ILE A 1 98 ? 8.361 9.189 11.792 1.00 62.34 98 ILE A N 1
ATOM 739 C CA . ILE A 1 98 ? 8.952 7.945 11.286 1.00 62.34 98 ILE A CA 1
ATOM 740 C C . ILE A 1 98 ? 9.800 8.290 10.056 1.00 62.34 98 ILE A C 1
ATOM 742 O O . ILE A 1 98 ? 9.272 8.807 9.072 1.00 62.34 98 ILE A O 1
ATOM 746 N N . ASP A 1 99 ? 11.101 7.998 10.100 1.00 63.47 99 ASP A N 1
ATOM 747 C CA . ASP A 1 99 ? 11.979 8.114 8.932 1.00 63.47 99 ASP A CA 1
ATOM 748 C C . ASP A 1 99 ? 11.713 6.947 7.965 1.00 63.47 99 ASP A C 1
ATOM 750 O O . ASP A 1 99 ? 11.528 5.799 8.379 1.00 63.47 99 ASP A O 1
ATOM 754 N N . ILE A 1 100 ? 11.702 7.219 6.660 1.00 58.69 100 ILE A N 1
ATOM 755 C CA . ILE A 1 100 ? 11.520 6.185 5.634 1.00 58.69 100 ILE A CA 1
ATOM 756 C C . ILE A 1 100 ? 12.628 5.120 5.691 1.00 58.69 100 ILE A C 1
ATOM 758 O O . ILE A 1 100 ? 12.374 3.948 5.409 1.00 58.69 100 ILE A O 1
ATOM 762 N N . ASN A 1 101 ? 13.829 5.508 6.127 1.00 60.06 101 ASN A N 1
ATOM 763 C CA . ASN A 1 101 ? 14.962 4.609 6.325 1.00 60.06 101 ASN A CA 1
ATOM 764 C C . ASN A 1 101 ? 14.764 3.666 7.520 1.00 60.06 101 ASN A C 1
ATOM 766 O O . ASN A 1 101 ? 15.268 2.544 7.495 1.00 60.06 101 ASN A O 1
ATOM 770 N N . ASP A 1 102 ? 14.004 4.089 8.534 1.00 64.75 102 ASP A N 1
ATOM 771 C CA . ASP A 1 102 ? 13.633 3.243 9.674 1.00 64.75 102 ASP A CA 1
ATOM 772 C C . ASP A 1 102 ? 12.472 2.305 9.322 1.00 64.75 102 ASP A C 1
ATOM 774 O O . ASP A 1 102 ? 12.391 1.183 9.827 1.00 64.75 102 ASP A O 1
ATOM 778 N N . ALA A 1 103 ? 11.559 2.763 8.460 1.00 61.44 103 ALA A N 1
ATOM 779 C CA . ALA A 1 103 ? 10.406 1.988 8.018 1.00 61.44 103 ALA A CA 1
ATOM 780 C C . ALA A 1 103 ? 10.798 0.855 7.063 1.00 61.44 103 ALA A C 1
ATOM 782 O O . ALA A 1 103 ? 10.228 -0.229 7.161 1.00 61.44 103 ALA A O 1
ATOM 783 N N . VAL A 1 104 ? 11.759 1.092 6.162 1.00 60.34 104 VAL A N 1
ATOM 784 C CA . VAL A 1 104 ? 12.262 0.070 5.234 1.00 60.34 104 VAL A CA 1
ATOM 785 C C . VAL A 1 104 ? 13.790 0.094 5.187 1.00 60.34 104 VAL A C 1
ATOM 787 O O . VAL A 1 104 ? 14.393 0.627 4.246 1.00 60.34 104 VAL A O 1
ATOM 790 N N . PRO A 1 105 ? 14.451 -0.499 6.195 1.00 58.09 105 PRO A N 1
ATOM 791 C CA . PRO A 1 105 ? 15.900 -0.546 6.222 1.00 58.09 105 PRO A CA 1
ATOM 792 C C . PRO A 1 105 ? 16.414 -1.331 5.009 1.00 58.09 105 PRO A C 1
ATOM 794 O O . PRO A 1 105 ? 15.956 -2.439 4.725 1.00 58.09 105 PRO A O 1
ATOM 797 N N . ASN A 1 106 ? 17.416 -0.771 4.322 1.00 63.28 106 ASN A N 1
ATOM 798 C CA . ASN A 1 106 ? 18.076 -1.322 3.126 1.00 63.28 106 ASN A CA 1
ATOM 799 C C . ASN A 1 106 ? 17.317 -1.189 1.792 1.00 63.28 106 ASN A C 1
ATOM 801 O O . ASN A 1 106 ? 17.745 -1.801 0.811 1.00 63.28 106 ASN A O 1
ATOM 805 N N . ALA A 1 107 ? 16.252 -0.384 1.706 1.00 62.84 107 ALA A N 1
ATOM 806 C CA . ALA A 1 107 ? 15.572 -0.127 0.429 1.00 62.84 107 ALA A CA 1
ATOM 807 C C . ALA A 1 107 ? 16.537 0.399 -0.655 1.00 62.84 107 ALA A C 1
ATOM 809 O O . ALA A 1 107 ? 16.529 -0.085 -1.786 1.00 62.84 107 ALA A O 1
ATOM 810 N N . GLU A 1 108 ? 17.433 1.321 -0.288 1.00 59.28 108 GLU A N 1
ATOM 811 C CA . GLU A 1 108 ? 18.464 1.856 -1.186 1.00 59.28 108 GLU A CA 1
ATOM 812 C C . GLU A 1 108 ? 19.429 0.763 -1.672 1.00 59.28 108 GLU A C 1
ATOM 814 O O . GLU A 1 108 ? 19.685 0.642 -2.868 1.00 59.28 108 GLU A O 1
ATOM 819 N N . ALA A 1 109 ? 19.915 -0.092 -0.767 1.00 66.38 109 ALA A N 1
ATOM 820 C CA . ALA A 1 109 ? 20.803 -1.195 -1.125 1.00 66.38 109 ALA A CA 1
ATOM 821 C C . ALA A 1 109 ? 20.114 -2.214 -2.049 1.00 66.38 109 ALA A C 1
ATOM 823 O O . ALA A 1 109 ? 20.729 -2.697 -2.996 1.00 66.38 109 ALA A O 1
ATOM 824 N N . ALA A 1 110 ? 18.834 -2.518 -1.810 1.00 62.47 110 ALA A N 1
ATOM 825 C CA . ALA A 1 110 ? 18.050 -3.403 -2.668 1.00 62.47 110 ALA A CA 1
ATOM 826 C C . ALA A 1 110 ? 17.840 -2.815 -4.072 1.00 62.47 110 ALA A C 1
ATOM 828 O O . ALA A 1 110 ? 17.904 -3.556 -5.051 1.00 62.47 110 ALA A O 1
ATOM 829 N N . PHE A 1 111 ? 17.637 -1.498 -4.176 1.00 58.16 111 PHE A N 1
ATOM 830 C CA . PHE A 1 111 ? 17.517 -0.803 -5.455 1.00 58.16 111 PHE A CA 1
ATOM 831 C C . PHE A 1 111 ? 18.843 -0.776 -6.226 1.00 58.16 111 PHE A C 1
ATOM 833 O O . PHE A 1 111 ? 18.869 -1.087 -7.412 1.00 58.16 111 PHE A O 1
ATOM 840 N N . LEU A 1 112 ? 19.960 -0.480 -5.555 1.00 63.44 112 LEU A N 1
ATOM 841 C CA . LEU A 1 112 ? 21.284 -0.445 -6.188 1.00 63.44 112 LEU A CA 1
ATOM 842 C C . LEU A 1 112 ? 21.750 -1.813 -6.706 1.00 63.44 112 LEU A C 1
ATOM 844 O O . LEU A 1 112 ? 22.538 -1.859 -7.640 1.00 63.44 112 LEU A O 1
ATOM 848 N N . VAL A 1 113 ? 21.262 -2.920 -6.139 1.00 63.00 113 VAL A N 1
ATOM 849 C CA . VAL A 1 113 ? 21.531 -4.284 -6.640 1.00 63.00 113 VAL A CA 1
ATOM 850 C C . VAL A 1 113 ? 20.788 -4.585 -7.955 1.00 63.00 113 VAL A C 1
ATOM 852 O O . VAL A 1 113 ? 21.126 -5.551 -8.636 1.00 63.00 113 VAL A O 1
ATOM 855 N N . LEU A 1 114 ? 19.775 -3.791 -8.319 1.00 51.91 114 LEU A N 1
ATOM 856 C CA . LEU A 1 114 ? 19.002 -3.960 -9.558 1.00 51.91 114 LEU A CA 1
ATOM 857 C C . LEU A 1 114 ? 19.582 -3.192 -10.756 1.00 51.91 114 LEU A C 1
ATOM 859 O O . LEU A 1 114 ? 19.145 -3.446 -11.877 1.00 51.91 114 LEU A O 1
ATOM 863 N N . LEU A 1 115 ? 20.510 -2.256 -10.522 1.00 54.41 115 LEU A N 1
ATOM 864 C CA . LEU A 1 115 ? 21.220 -1.486 -11.553 1.00 54.41 115 LEU A CA 1
ATOM 865 C C . LEU A 1 115 ? 22.486 -2.217 -12.018 1.00 54.41 115 LEU A C 1
ATOM 867 O O . LEU A 1 115 ? 22.770 -2.148 -13.235 1.00 54.41 115 LEU A O 1
#

Secondary structure (DSSP, 8-state):
-HHHHHHHHHHHGGGS-HHHHHHHTT--HHHHHHH-SSHHHHHHHHHHHHHHHHHHHHHHHHTSS-HHHHHHHHHHHIIIIIHHHHHHHHHHHHHHT--HHHHSTTHHHHHHTT-

Radius of gyration: 15.45 Å; chains: 1; bounding box: 36×24×41 Å

Foldseek 3Di:
DLVL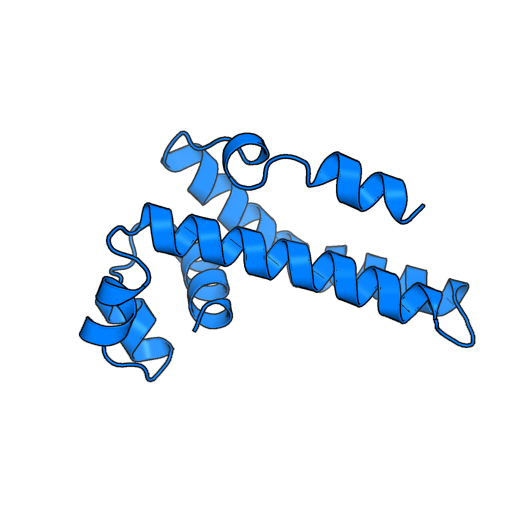LLQCCLVPALPDDLCVSCVVVVHDSVVVCVQQVDSLSSLLVSLVVVLVVLLVLLVVLVVDPDVPVSVVVSVCCCVPVPVSSVVSSVVNCVVVVHDPCNSDPCSVVSVVVSD

pLDDT: mean 79.15, std 12.81, range [51.91, 96.69]

Sequence (115 aa):
MLEVAYETFAAEGLAVPIDEIARRAGVGAGTVYRHFPTKEDLFRATIEDRITRIVDDGRALLASEDPGEALFTFLRAMVLQWGATDQGLVDALAGVGIDINDAVPNAEAAFLVLL